Protein AF-A0A8J5LVL5-F1 (afdb_monomer_lite)

Foldseek 3Di:
DDDPPDDDDDDDPCVVVVLCVQQVNRPPPPPDDDDDFDDDVNHGCVRCVVPSNVPDDDDDPDDDDDPPDDPVRRVVVVCVVVVDDPDPVNLVVLPPDPPVSSVVVVVVSVD

Radius of gyration: 18.19 Å; chains: 1; bounding box: 42×30×56 Å

Structure (mmCIF, N/CA/C/O backbone):
data_AF-A0A8J5LVL5-F1
#
_entry.id   AF-A0A8J5LVL5-F1
#
loop_
_atom_site.group_PDB
_atom_site.id
_atom_site.type_symbol
_atom_site.label_atom_id
_atom_site.label_alt_id
_atom_site.label_comp_id
_atom_site.label_asym_id
_atom_site.label_entity_id
_atom_site.label_seq_id
_atom_site.pdbx_PDB_ins_code
_atom_site.Cartn_x
_atom_site.Cartn_y
_atom_site.Cartn_z
_atom_site.occupancy
_atom_site.B_iso_or_equiv
_atom_site.auth_seq_id
_atom_site.auth_comp_id
_atom_site.auth_asym_id
_atom_site.auth_atom_id
_atom_site.pdbx_PDB_model_num
ATOM 1 N N . MET A 1 1 ? 13.024 11.438 -6.413 1.00 82.00 1 MET A N 1
ATOM 2 C CA . MET A 1 1 ? 13.436 10.287 -5.579 1.00 82.00 1 MET A CA 1
ATOM 3 C C . MET A 1 1 ? 12.640 10.343 -4.283 1.00 82.00 1 MET A C 1
ATOM 5 O O . MET A 1 1 ? 12.560 11.424 -3.713 1.00 82.00 1 MET A O 1
ATOM 9 N N . PHE A 1 2 ? 12.000 9.250 -3.860 1.00 92.31 2 PHE A N 1
ATOM 10 C CA . PHE A 1 2 ? 11.226 9.213 -2.611 1.00 92.31 2 PHE A CA 1
ATOM 11 C C . PHE A 1 2 ? 12.158 8.868 -1.449 1.00 92.31 2 PHE A C 1
ATOM 13 O O . PHE A 1 2 ? 12.865 7.865 -1.514 1.00 92.31 2 PHE A O 1
ATOM 20 N N . ALA A 1 3 ? 12.192 9.708 -0.416 1.00 94.25 3 ALA A N 1
ATOM 21 C CA . ALA A 1 3 ? 13.053 9.488 0.740 1.00 94.25 3 ALA A CA 1
ATOM 22 C C . ALA A 1 3 ? 12.337 8.623 1.797 1.00 94.25 3 ALA A C 1
ATOM 24 O O . ALA A 1 3 ? 11.179 8.911 2.114 1.00 94.25 3 ALA A O 1
ATOM 25 N N . PRO A 1 4 ? 13.002 7.606 2.377 1.00 93.38 4 PRO A N 1
ATOM 26 C CA . PRO A 1 4 ? 12.451 6.840 3.492 1.00 93.38 4 PRO A CA 1
ATOM 27 C C . PRO A 1 4 ? 12.066 7.741 4.672 1.00 93.38 4 PRO A C 1
ATOM 29 O O . PRO A 1 4 ? 12.746 8.726 4.956 1.00 93.38 4 PRO A O 1
ATOM 32 N N . GLY A 1 5 ? 10.965 7.411 5.351 1.00 92.44 5 GLY A N 1
ATOM 33 C CA . GLY A 1 5 ? 10.487 8.152 6.525 1.00 92.44 5 GLY A CA 1
ATOM 34 C C . GLY A 1 5 ? 9.932 9.552 6.235 1.00 92.44 5 GLY A C 1
ATOM 35 O O . GLY A 1 5 ? 9.630 10.283 7.174 1.00 92.44 5 GLY A O 1
ATOM 36 N N . LYS A 1 6 ? 9.785 9.947 4.962 1.00 95.62 6 LYS A N 1
ATOM 37 C CA . LYS A 1 6 ? 9.224 11.248 4.576 1.00 95.62 6 LYS A CA 1
ATOM 38 C C . LYS A 1 6 ? 7.913 11.101 3.817 1.00 95.62 6 LYS A C 1
ATOM 40 O O . LYS A 1 6 ? 7.776 10.265 2.925 1.00 95.62 6 LYS A O 1
ATOM 45 N N . ILE A 1 7 ? 6.977 11.996 4.117 1.00 96.19 7 ILE A N 1
ATOM 46 C CA . ILE A 1 7 ? 5.768 12.176 3.314 1.00 96.19 7 ILE A CA 1
ATO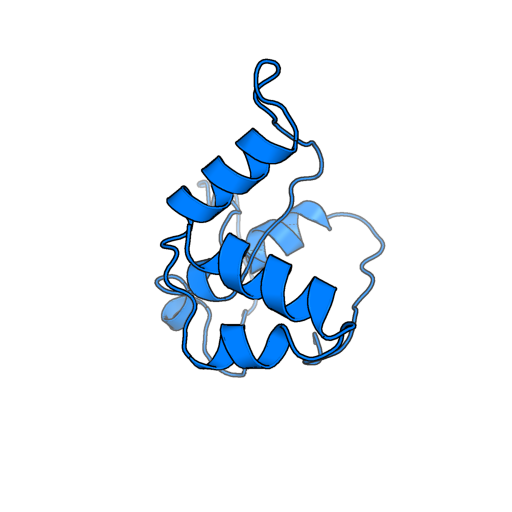M 47 C C . ILE A 1 7 ? 6.155 12.929 2.040 1.00 96.19 7 ILE A C 1
ATOM 49 O O . ILE A 1 7 ? 6.830 13.955 2.093 1.00 96.19 7 ILE A O 1
ATOM 53 N N . THR A 1 8 ? 5.728 12.415 0.887 1.00 95.44 8 THR A N 1
ATOM 54 C CA . THR A 1 8 ? 5.927 13.070 -0.411 1.00 95.44 8 THR A CA 1
ATOM 55 C C . THR A 1 8 ? 4.574 13.439 -1.008 1.00 95.44 8 THR A C 1
ATOM 57 O O . THR A 1 8 ? 3.737 12.565 -1.226 1.00 95.44 8 THR A O 1
ATOM 60 N N . LEU A 1 9 ? 4.370 14.724 -1.302 1.00 95.88 9 LEU A N 1
ATOM 61 C CA . LEU A 1 9 ? 3.183 15.226 -1.995 1.00 95.88 9 LEU A CA 1
ATOM 62 C C . LEU A 1 9 ? 3.421 15.226 -3.511 1.00 95.88 9 LEU A C 1
ATOM 64 O O . LEU A 1 9 ? 4.404 15.788 -3.987 1.00 95.88 9 LEU A O 1
ATOM 68 N N . LEU A 1 10 ? 2.506 14.620 -4.273 1.00 94.81 10 LEU A N 1
ATOM 69 C CA . LEU A 1 10 ? 2.556 14.577 -5.736 1.00 94.81 10 LEU A CA 1
ATOM 70 C C . LEU A 1 10 ? 1.439 15.441 -6.340 1.00 94.81 10 LEU A C 1
ATOM 72 O O . LEU A 1 10 ? 0.257 15.134 -6.176 1.00 94.81 10 LEU A O 1
ATOM 76 N N . LEU A 1 11 ? 1.812 16.481 -7.087 1.00 96.25 11 LEU A N 1
ATOM 77 C CA . LEU A 1 11 ? 0.896 17.403 -7.768 1.00 96.25 11 LEU A CA 1
ATOM 78 C C . LEU A 1 11 ? 1.069 17.298 -9.291 1.00 96.25 11 LEU A C 1
ATOM 80 O O . LEU A 1 11 ? 2.179 17.096 -9.772 1.00 96.25 11 LEU A O 1
ATOM 84 N N . GLY A 1 12 ? -0.025 17.425 -10.049 1.00 95.31 12 GLY A N 1
ATOM 85 C CA . GLY A 1 12 ? -0.010 17.382 -11.521 1.00 95.31 12 GLY A CA 1
ATOM 86 C C . GLY A 1 12 ? -0.921 16.317 -12.142 1.00 95.31 12 GLY A C 1
ATOM 87 O O . GLY A 1 12 ? -1.818 15.778 -11.487 1.00 95.31 12 GLY A O 1
ATOM 88 N N . SER A 1 13 ? -0.723 16.021 -13.427 1.00 92.88 13 SER A N 1
ATOM 89 C CA . SER A 1 13 ? -1.418 14.959 -14.171 1.00 92.88 13 SER A CA 1
ATOM 90 C C . SER A 1 13 ? -0.703 13.605 -14.007 1.00 92.88 13 SER A C 1
ATOM 92 O O . SER A 1 13 ? 0.407 13.529 -13.495 1.00 92.88 13 SER A O 1
ATOM 94 N N . GLY A 1 14 ? -1.366 12.489 -14.331 1.00 90.88 14 GLY A N 1
ATOM 95 C CA . GLY A 1 14 ? -0.732 11.156 -14.292 1.00 90.88 14 GLY A CA 1
ATOM 96 C C . GLY A 1 14 ? -0.450 10.559 -12.901 1.00 90.88 14 GLY A C 1
ATOM 97 O O . GLY A 1 14 ? 0.026 9.429 -12.816 1.00 90.88 14 GLY A O 1
ATOM 98 N N . LYS A 1 15 ? -0.800 11.254 -11.808 1.00 95.56 15 LYS A N 1
ATOM 99 C CA . LYS A 1 15 ? -0.602 10.813 -10.407 1.00 95.56 15 LYS A CA 1
ATOM 100 C C . LYS A 1 15 ? -1.031 9.368 -10.163 1.00 95.56 15 LYS A C 1
ATOM 102 O O . LYS A 1 15 ? -0.249 8.544 -9.699 1.00 95.56 15 LYS A O 1
ATOM 107 N N . SER A 1 16 ? -2.274 9.049 -10.520 1.00 93.44 16 SER A N 1
ATOM 108 C CA . SER A 1 16 ? -2.837 7.716 -10.315 1.00 93.44 16 SER A CA 1
ATOM 109 C C . SER A 1 16 ? -2.101 6.655 -11.132 1.00 93.44 16 SER A C 1
ATOM 111 O O . SER A 1 16 ? -1.928 5.544 -10.646 1.00 93.44 16 SER A O 1
ATOM 113 N N . SER A 1 17 ? -1.634 6.988 -12.339 1.00 92.44 17 SER A N 1
ATOM 114 C CA . SER A 1 17 ? -0.844 6.076 -13.174 1.00 92.44 17 SER A CA 1
ATOM 115 C C . SER A 1 17 ? 0.522 5.796 -12.550 1.00 92.44 17 SER A C 1
ATOM 117 O O . SER A 1 17 ? 0.907 4.634 -12.446 1.00 92.44 17 SER A O 1
ATOM 119 N N . LEU A 1 18 ? 1.209 6.831 -12.050 1.00 92.75 18 LEU A N 1
ATOM 120 C CA . LEU A 1 18 ? 2.490 6.681 -11.355 1.00 92.75 18 LEU A CA 1
ATOM 121 C C . LEU A 1 18 ? 2.345 5.845 -10.074 1.00 92.75 18 LEU A C 1
ATOM 123 O O . LEU A 1 18 ? 3.088 4.887 -9.881 1.00 92.75 18 LEU A O 1
ATOM 127 N N . LEU A 1 19 ? 1.358 6.142 -9.223 1.00 94.81 19 LEU A N 1
ATOM 128 C CA . LEU A 1 19 ? 1.141 5.392 -7.978 1.00 94.81 19 LEU A CA 1
ATOM 129 C C . LEU A 1 19 ? 0.723 3.934 -8.236 1.00 94.81 19 LEU A C 1
ATOM 131 O O . LEU A 1 19 ? 1.152 3.023 -7.525 1.00 94.81 19 LEU A O 1
ATOM 135 N N . LYS A 1 20 ? -0.065 3.676 -9.288 1.00 92.94 20 LYS A N 1
ATOM 136 C CA . LYS A 1 20 ? -0.368 2.307 -9.733 1.00 92.94 20 LYS A CA 1
ATOM 137 C C . LYS A 1 20 ? 0.875 1.597 -10.261 1.00 92.94 20 LYS A C 1
ATOM 139 O O . LYS A 1 20 ? 1.043 0.414 -9.986 1.00 92.94 20 LYS A O 1
ATOM 144 N N . MET A 1 21 ? 1.761 2.298 -10.968 1.00 92.12 21 MET A N 1
ATOM 145 C CA . MET A 1 21 ? 3.026 1.731 -11.436 1.00 92.12 21 MET A CA 1
ATOM 146 C C . MET A 1 21 ? 3.920 1.313 -10.264 1.00 92.12 21 MET A C 1
ATOM 148 O O . MET A 1 21 ? 4.378 0.172 -10.219 1.00 92.12 21 MET A O 1
ATOM 152 N N . LEU A 1 22 ? 4.113 2.211 -9.293 1.00 92.81 22 LEU A N 1
ATOM 153 C CA . LEU A 1 22 ? 4.937 1.974 -8.101 1.00 92.81 22 LEU A CA 1
ATOM 154 C C . LEU A 1 22 ? 4.377 0.870 -7.199 1.00 92.81 22 LEU A C 1
ATOM 156 O O . LEU A 1 22 ? 5.135 0.181 -6.530 1.00 92.81 22 LEU A O 1
ATOM 160 N N . SER A 1 23 ? 3.061 0.674 -7.194 1.00 92.88 23 SER A N 1
ATOM 161 C CA . SER A 1 23 ? 2.410 -0.384 -6.415 1.00 92.88 23 SER A CA 1
ATOM 162 C C . SER A 1 23 ? 2.196 -1.690 -7.186 1.00 92.88 23 SER A 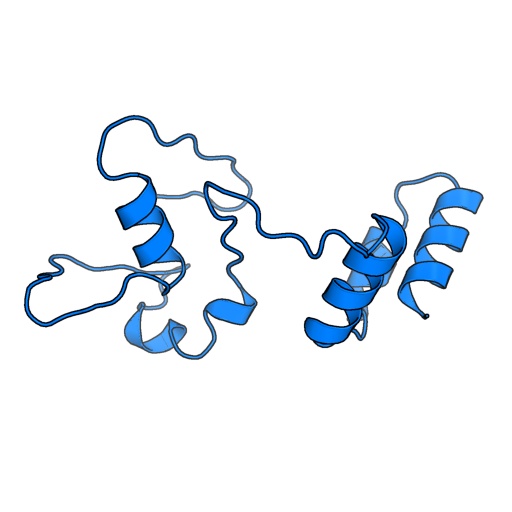C 1
ATOM 164 O O . SER A 1 23 ? 1.540 -2.595 -6.672 1.00 92.88 23 SER A O 1
ATOM 166 N N . GLY A 1 24 ? 2.707 -1.793 -8.420 1.00 90.44 24 GLY A N 1
ATOM 167 C CA . GLY A 1 24 ? 2.564 -2.985 -9.265 1.00 90.44 24 GLY A CA 1
ATOM 168 C C . GLY A 1 24 ? 1.141 -3.244 -9.774 1.00 90.44 24 GLY A C 1
ATOM 169 O O . GLY A 1 24 ? 0.852 -4.338 -10.242 1.00 90.44 24 GLY A O 1
ATOM 170 N N . ARG A 1 25 ? 0.247 -2.253 -9.689 1.00 89.94 25 ARG A N 1
ATOM 171 C CA . ARG A 1 25 ? -1.178 -2.344 -10.056 1.00 89.94 25 ARG A CA 1
ATOM 172 C C . ARG A 1 25 ? -1.515 -1.708 -11.405 1.00 89.94 25 ARG A C 1
ATOM 174 O O . ARG A 1 25 ? -2.690 -1.636 -11.764 1.00 89.94 25 ARG A O 1
ATOM 181 N N . LEU A 1 26 ? -0.530 -1.192 -12.142 1.00 89.06 26 LEU A N 1
ATOM 182 C CA . LEU A 1 26 ? -0.776 -0.682 -13.487 1.00 89.06 26 LEU A CA 1
ATOM 183 C C . LEU A 1 26 ? -0.917 -1.867 -14.459 1.00 89.06 26 LEU A C 1
ATOM 185 O O . LEU A 1 26 ? 0.041 -2.629 -14.597 1.00 89.06 26 LEU A O 1
ATOM 189 N N . PRO A 1 27 ? -2.069 -2.035 -15.133 1.00 83.25 27 PRO A N 1
ATOM 190 C CA . PRO A 1 27 ? -2.228 -3.089 -16.123 1.00 83.25 27 PRO A CA 1
ATOM 191 C C . PRO A 1 27 ? -1.338 -2.770 -17.322 1.00 83.25 27 PRO A C 1
ATOM 193 O O . PRO A 1 27 ? -1.585 -1.802 -18.032 1.00 83.25 27 PRO A O 1
ATOM 196 N N . LEU A 1 28 ? -0.297 -3.567 -17.543 1.00 79.12 28 LEU A N 1
ATOM 197 C CA . LEU A 1 28 ? 0.584 -3.445 -18.704 1.00 79.12 28 LEU A CA 1
ATOM 198 C C . LEU A 1 28 ? -0.094 -4.119 -19.907 1.00 79.12 28 LEU A C 1
ATOM 200 O O . LEU A 1 28 ? 0.227 -5.244 -20.279 1.00 79.12 28 LEU A O 1
ATOM 204 N N . ALA A 1 29 ? -1.124 -3.469 -20.450 1.00 78.12 29 ALA A N 1
ATOM 205 C CA . ALA A 1 29 ? -1.753 -3.887 -21.700 1.00 78.12 29 ALA A CA 1
ATOM 206 C C . ALA A 1 29 ? -0.852 -3.543 -22.902 1.00 78.12 29 ALA A C 1
ATOM 208 O O . ALA A 1 29 ? 0.057 -2.724 -22.781 1.00 78.12 29 ALA A O 1
ATOM 209 N N . LYS A 1 30 ? -1.148 -4.111 -24.081 1.00 69.19 30 LYS A N 1
ATOM 210 C CA . LYS A 1 30 ? -0.349 -3.958 -25.319 1.00 69.19 30 LYS A CA 1
ATOM 211 C C . LYS A 1 30 ? -0.076 -2.506 -25.757 1.00 69.19 30 LYS A C 1
ATOM 213 O O . LYS A 1 30 ? 0.824 -2.290 -26.554 1.00 69.19 30 LYS A O 1
ATOM 218 N N . ASN A 1 31 ? -0.813 -1.528 -25.228 1.00 81.56 31 ASN A N 1
ATOM 219 C CA . ASN A 1 31 ? -0.732 -0.120 -25.629 1.00 81.56 31 ASN A CA 1
ATOM 220 C C . ASN A 1 31 ? -0.018 0.767 -24.590 1.00 81.56 31 ASN A C 1
ATOM 222 O O . ASN A 1 31 ? -0.159 1.987 -24.633 1.00 81.56 31 ASN A O 1
ATOM 226 N N . ILE A 1 32 ? 0.679 0.179 -23.611 1.00 84.62 32 ILE A N 1
ATOM 227 C CA . ILE A 1 32 ? 1.402 0.926 -22.576 1.00 84.62 32 ILE A CA 1
ATOM 228 C C . ILE A 1 32 ? 2.891 0.636 -22.707 1.00 84.62 32 ILE A C 1
ATOM 230 O O . ILE A 1 32 ? 3.347 -0.466 -22.411 1.00 84.62 32 ILE A O 1
ATOM 234 N N . THR A 1 33 ? 3.643 1.661 -23.093 1.00 85.75 33 THR A N 1
ATOM 235 C CA . THR A 1 33 ? 5.105 1.644 -23.068 1.00 85.75 33 THR A CA 1
ATOM 236 C C . THR A 1 33 ? 5.584 2.226 -21.746 1.00 85.75 33 THR A C 1
ATOM 238 O O . THR A 1 33 ? 5.083 3.254 -21.286 1.00 85.75 33 THR A O 1
ATOM 241 N N . VAL A 1 34 ? 6.542 1.554 -21.114 1.00 85.31 34 VAL A N 1
ATOM 242 C CA . VAL A 1 34 ? 7.210 2.040 -19.907 1.00 85.31 34 VAL A CA 1
ATOM 243 C C . VAL A 1 34 ? 8.661 2.290 -20.261 1.00 85.31 34 VAL A C 1
ATOM 245 O O . VAL A 1 34 ? 9.364 1.361 -20.646 1.00 85.31 34 VAL A O 1
ATOM 248 N N . GLU A 1 35 ? 9.094 3.535 -20.122 1.00 88.81 35 GLU A N 1
ATOM 249 C CA . GLU A 1 35 ? 10.479 3.940 -20.341 1.00 88.81 35 GLU A CA 1
ATOM 250 C C . GLU A 1 35 ? 11.141 4.317 -19.013 1.00 88.81 35 GLU A C 1
ATOM 252 O O . GLU A 1 35 ? 10.477 4.726 -18.055 1.00 88.81 35 GLU A O 1
ATOM 257 N N . GLY A 1 36 ? 12.465 4.168 -18.957 1.00 89.94 36 GLY A N 1
ATOM 258 C CA . GLY A 1 36 ? 13.249 4.358 -17.739 1.00 89.94 36 GLY A CA 1
ATOM 259 C C . GLY A 1 36 ? 13.209 3.155 -16.790 1.00 89.94 36 GLY A C 1
ATOM 260 O O . GLY A 1 36 ? 12.787 2.057 -17.150 1.00 89.94 36 GLY A O 1
ATOM 261 N N . GLY A 1 37 ? 13.692 3.363 -15.563 1.00 89.88 37 GLY A N 1
ATOM 262 C CA . GLY A 1 37 ? 13.822 2.320 -14.545 1.00 89.88 37 GLY A CA 1
ATOM 263 C C . GLY A 1 37 ? 13.152 2.699 -13.227 1.00 89.88 37 GLY A C 1
ATOM 264 O O . GLY A 1 37 ? 13.075 3.871 -12.861 1.00 89.88 37 GLY A O 1
ATOM 265 N N . ILE A 1 38 ? 12.681 1.687 -12.497 1.00 92.12 38 ILE A N 1
ATOM 266 C CA . ILE A 1 38 ? 12.157 1.831 -11.135 1.00 92.12 38 ILE A CA 1
ATOM 267 C C . ILE A 1 38 ? 12.973 0.921 -10.222 1.00 92.12 38 ILE A C 1
ATOM 269 O O . ILE A 1 38 ? 13.123 -0.271 -10.490 1.00 92.12 38 ILE A O 1
ATOM 273 N N . SER A 1 39 ? 13.449 1.483 -9.118 1.00 93.56 39 SER A N 1
ATOM 274 C CA . SER A 1 39 ? 14.127 0.746 -8.058 1.00 93.56 39 SER A CA 1
ATOM 275 C C . SER A 1 39 ? 13.532 1.091 -6.700 1.00 93.56 39 SER A C 1
ATOM 277 O O . SER A 1 39 ? 13.220 2.251 -6.428 1.00 93.56 39 SER A O 1
ATOM 279 N N . PHE A 1 40 ? 13.447 0.097 -5.829 1.00 94.00 40 PHE A N 1
ATOM 280 C CA . PHE A 1 40 ? 13.015 0.225 -4.445 1.00 94.00 40 PHE A CA 1
ATOM 281 C C . PHE A 1 40 ? 14.229 -0.040 -3.558 1.00 94.00 40 PHE A C 1
ATOM 283 O O . PHE A 1 40 ? 14.712 -1.166 -3.511 1.00 94.00 40 PHE A O 1
ATOM 290 N N . ASN A 1 41 ? 14.762 0.991 -2.897 1.00 91.25 41 ASN A N 1
ATOM 291 C CA . ASN A 1 41 ? 15.982 0.886 -2.080 1.00 91.25 41 ASN A CA 1
ATOM 292 C C . ASN A 1 41 ? 17.135 0.170 -2.814 1.00 91.25 41 ASN A C 1
ATOM 294 O O . ASN A 1 41 ? 17.713 -0.782 -2.299 1.00 91.25 41 ASN A O 1
ATOM 298 N N . ASN A 1 42 ? 17.436 0.611 -4.041 1.00 92.12 42 ASN A N 1
ATOM 299 C CA . ASN A 1 42 ? 18.446 0.030 -4.940 1.00 92.12 42 ASN A CA 1
ATOM 300 C C . ASN A 1 42 ? 18.154 -1.395 -5.450 1.00 92.12 42 ASN A C 1
ATOM 302 O O . ASN A 1 42 ? 18.961 -1.950 -6.189 1.00 92.12 42 ASN A O 1
ATOM 306 N N . VAL A 1 43 ? 16.996 -1.974 -5.129 1.00 93.75 43 VAL A N 1
ATOM 307 C CA . VAL A 1 43 ? 16.535 -3.241 -5.711 1.00 93.75 43 VAL A CA 1
ATOM 308 C C . VAL A 1 43 ? 15.704 -2.947 -6.951 1.00 93.75 43 VAL A C 1
ATOM 310 O O . VAL A 1 43 ? 14.781 -2.131 -6.898 1.00 93.75 43 VAL A O 1
ATOM 313 N N . SER A 1 44 ? 16.008 -3.597 -8.075 1.00 93.50 44 SER A N 1
ATOM 314 C CA . SER A 1 44 ? 15.253 -3.369 -9.308 1.00 93.50 44 SER A CA 1
ATOM 315 C C . SER A 1 44 ? 13.805 -3.850 -9.175 1.00 93.50 44 SER A C 1
ATOM 317 O O . SER A 1 44 ? 13.487 -4.777 -8.417 1.00 93.50 44 SER A O 1
ATOM 319 N N . ARG A 1 45 ? 12.897 -3.229 -9.930 1.00 90.94 45 ARG A N 1
ATOM 320 C CA . ARG A 1 45 ? 11.486 -3.623 -9.953 1.00 90.94 45 ARG A CA 1
ATOM 321 C C . ARG A 1 45 ? 11.305 -5.096 -10.314 1.00 90.94 45 ARG A C 1
ATOM 323 O O . ARG A 1 45 ? 10.463 -5.753 -9.713 1.00 90.94 45 ARG A O 1
ATOM 330 N N . GLU A 1 46 ? 12.070 -5.613 -11.267 1.00 89.50 46 GLU A N 1
ATOM 331 C CA . GLU A 1 46 ? 11.964 -6.987 -11.778 1.00 89.50 46 GLU A CA 1
ATOM 332 C C . GLU A 1 46 ? 12.241 -8.004 -10.668 1.00 89.50 46 GLU A C 1
ATOM 334 O O . GLU A 1 46 ? 11.565 -9.028 -10.568 1.00 89.50 46 GLU A O 1
ATOM 339 N N . GLN A 1 47 ? 13.192 -7.688 -9.788 1.00 92.62 47 GLN A N 1
ATOM 340 C CA . GLN A 1 47 ? 13.509 -8.500 -8.618 1.00 92.62 47 GLN A CA 1
ATOM 341 C C . GLN A 1 47 ? 12.447 -8.344 -7.520 1.00 92.62 47 GLN A C 1
ATOM 343 O O . GLN A 1 47 ? 12.066 -9.323 -6.876 1.00 92.62 47 GLN A O 1
ATOM 348 N N . MET A 1 48 ? 11.933 -7.127 -7.318 1.00 92.12 48 MET A N 1
ATOM 349 C CA . MET A 1 48 ? 11.008 -6.834 -6.222 1.00 92.12 48 MET A CA 1
ATOM 350 C C . MET A 1 48 ? 9.547 -7.205 -6.515 1.00 92.12 48 MET A C 1
ATOM 352 O O . MET A 1 48 ? 8.804 -7.481 -5.575 1.00 92.12 48 MET A O 1
ATOM 356 N N . ILE A 1 49 ? 9.112 -7.272 -7.779 1.00 88.94 49 ILE A N 1
ATOM 357 C CA . ILE A 1 49 ? 7.688 -7.374 -8.155 1.00 88.94 49 ILE A CA 1
ATOM 358 C C . ILE A 1 49 ? 6.957 -8.550 -7.489 1.00 88.94 49 ILE A C 1
ATOM 360 O O . ILE A 1 49 ? 5.806 -8.406 -7.088 1.00 88.94 49 ILE A O 1
ATOM 364 N N . LYS A 1 50 ? 7.645 -9.684 -7.288 1.00 88.94 50 LYS A N 1
ATOM 365 C CA . LYS A 1 50 ? 7.089 -10.887 -6.640 1.00 88.94 50 LYS A CA 1
ATOM 366 C C . LYS A 1 50 ? 6.771 -10.688 -5.154 1.00 88.94 50 LYS A C 1
ATOM 368 O O . LYS A 1 50 ? 5.910 -11.377 -4.622 1.00 88.94 50 LYS A O 1
ATOM 373 N N . ARG A 1 51 ? 7.478 -9.778 -4.477 1.00 90.31 51 ARG A N 1
ATOM 374 C CA . ARG A 1 51 ? 7.324 -9.481 -3.040 1.00 90.31 51 ARG A CA 1
ATOM 375 C C . ARG A 1 51 ? 6.781 -8.077 -2.780 1.00 90.31 51 ARG A C 1
ATOM 377 O O . ARG A 1 51 ? 6.505 -7.740 -1.638 1.00 90.31 51 ARG A O 1
ATOM 384 N N . LEU A 1 52 ? 6.598 -7.267 -3.822 1.00 90.62 52 LEU A N 1
ATOM 385 C CA . LEU A 1 52 ? 6.241 -5.852 -3.726 1.00 90.62 52 LEU A CA 1
ATOM 386 C C . LEU A 1 52 ? 4.983 -5.610 -2.882 1.00 90.62 52 LEU A C 1
ATOM 388 O O . LEU A 1 52 ? 4.944 -4.669 -2.096 1.00 90.62 52 LEU A O 1
ATOM 392 N N . LEU A 1 53 ? 3.982 -6.488 -2.993 1.00 86.06 53 LEU A N 1
ATOM 393 C CA . LEU A 1 53 ? 2.728 -6.385 -2.238 1.00 86.06 53 LEU A CA 1
ATOM 394 C C . LEU A 1 53 ? 2.903 -6.546 -0.717 1.00 86.06 53 LEU A C 1
ATOM 396 O O . LEU A 1 53 ? 2.023 -6.131 0.025 1.00 86.06 53 LEU A O 1
ATOM 400 N N . GLN A 1 54 ? 4.028 -7.099 -0.253 1.00 86.62 54 GLN A N 1
ATOM 401 C CA . GLN A 1 54 ? 4.366 -7.198 1.174 1.00 86.62 54 GLN A CA 1
ATOM 402 C C . GLN A 1 54 ? 4.920 -5.877 1.732 1.00 86.62 54 GLN A C 1
ATOM 404 O O . GLN A 1 54 ? 4.913 -5.670 2.940 1.00 86.62 54 GLN A O 1
ATOM 409 N N . PHE A 1 55 ? 5.400 -4.985 0.860 1.00 88.38 55 PHE A N 1
ATOM 410 C CA . PHE A 1 55 ? 6.047 -3.726 1.242 1.00 88.38 55 PHE A CA 1
ATOM 411 C C . PHE A 1 55 ? 5.228 -2.487 0.875 1.00 88.38 55 PHE A C 1
ATOM 413 O O . PHE A 1 55 ? 5.470 -1.410 1.415 1.00 88.38 55 PHE A O 1
ATOM 420 N N . VAL A 1 56 ? 4.284 -2.611 -0.064 1.00 91.38 56 VAL A N 1
ATOM 421 C CA . VAL A 1 56 ? 3.556 -1.471 -0.628 1.00 91.38 56 VAL A CA 1
ATOM 422 C C . VAL A 1 56 ? 2.048 -1.685 -0.561 1.00 91.38 56 VAL A C 1
ATOM 424 O O . VAL A 1 56 ? 1.482 -2.546 -1.240 1.00 91.38 56 VAL A O 1
ATOM 427 N N . ALA A 1 57 ? 1.377 -0.804 0.177 1.00 91.19 57 ALA A N 1
ATOM 428 C CA . ALA A 1 57 ? -0.069 -0.636 0.126 1.00 91.19 57 ALA A CA 1
ATOM 429 C C . ALA A 1 57 ? -0.448 0.474 -0.869 1.00 91.19 57 ALA A C 1
ATOM 431 O O . ALA A 1 57 ? 0.245 1.483 -0.994 1.00 91.19 57 ALA A O 1
ATOM 432 N N . TYR A 1 58 ? -1.560 0.294 -1.583 1.00 92.88 58 TYR A N 1
ATOM 433 C CA . TYR A 1 58 ? -2.130 1.315 -2.465 1.00 92.88 58 TYR A CA 1
ATOM 434 C C . TYR A 1 58 ? -3.598 1.506 -2.121 1.00 92.88 58 TYR A C 1
ATOM 436 O O . TYR A 1 58 ? -4.383 0.560 -2.208 1.00 92.88 58 TYR A O 1
ATOM 444 N N . VAL A 1 59 ? -3.953 2.736 -1.765 1.00 92.19 59 VAL A N 1
ATOM 445 C CA . VAL A 1 59 ? -5.333 3.147 -1.523 1.00 92.19 59 VAL A CA 1
ATOM 446 C C . VAL A 1 59 ? -5.873 3.761 -2.811 1.00 92.19 59 VAL A C 1
ATOM 448 O O . VAL A 1 59 ? -5.241 4.627 -3.421 1.00 92.19 59 VAL A O 1
ATOM 451 N N . ASN A 1 60 ? -7.017 3.257 -3.270 1.00 91.12 60 ASN A N 1
ATOM 452 C CA . ASN A 1 60 ? -7.657 3.749 -4.485 1.00 91.12 60 ASN A CA 1
ATOM 453 C C . ASN A 1 60 ? -8.255 5.143 -4.263 1.00 91.12 60 ASN A C 1
ATOM 455 O O . ASN A 1 60 ? -8.528 5.553 -3.147 1.00 91.12 60 ASN A O 1
ATOM 459 N N . GLN A 1 61 ? -8.534 5.849 -5.358 1.00 90.75 61 GLN A N 1
ATOM 460 C CA . GLN A 1 61 ? -9.233 7.137 -5.297 1.00 90.75 61 GLN A CA 1
ATOM 461 C C . GLN A 1 61 ? -10.687 7.014 -4.815 1.00 90.75 61 GLN A C 1
ATOM 463 O O . GLN A 1 61 ? -11.240 7.969 -4.283 1.00 90.75 61 GLN A O 1
ATOM 468 N N . ARG A 1 62 ? -11.327 5.870 -5.079 1.00 92.31 62 ARG A N 1
ATOM 469 C CA . ARG A 1 62 ? -12.679 5.565 -4.613 1.00 92.31 62 ARG A CA 1
ATOM 470 C C . ARG A 1 62 ? -12.613 4.357 -3.707 1.00 92.31 62 ARG A C 1
ATOM 472 O O . ARG A 1 62 ? -12.039 3.335 -4.102 1.00 92.31 62 ARG A O 1
ATOM 479 N N . ASP A 1 63 ? -13.261 4.474 -2.566 1.00 89.06 63 ASP A N 1
ATOM 480 C CA . ASP A 1 63 ? -13.401 3.370 -1.642 1.00 89.06 63 ASP A CA 1
ATOM 481 C C . ASP A 1 63 ? -14.462 2.383 -2.125 1.00 89.06 63 ASP A C 1
ATOM 483 O O . ASP A 1 63 ? -15.439 2.735 -2.792 1.00 89.06 63 ASP A O 1
ATOM 487 N N . LYS A 1 64 ? -14.236 1.109 -1.814 1.00 86.81 64 LYS A N 1
ATOM 488 C CA . LYS A 1 64 ? -15.178 0.023 -2.074 1.00 86.81 64 LYS A CA 1
ATOM 489 C C . LYS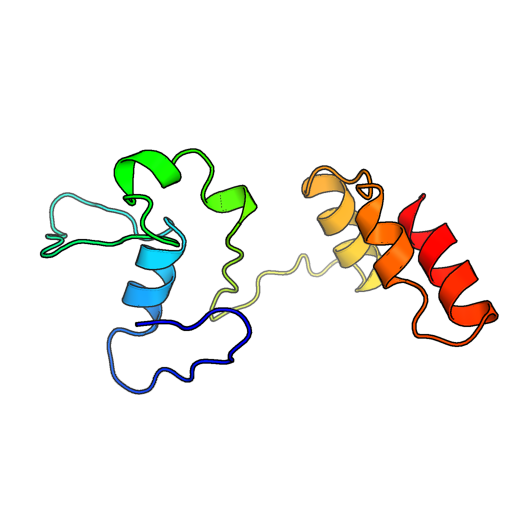 A 1 64 ? -15.368 -0.738 -0.776 1.00 86.81 64 LYS A C 1
ATOM 491 O O . LYS A 1 64 ? -14.512 -1.535 -0.401 1.00 86.81 64 LYS A O 1
ATOM 496 N N . HIS A 1 65 ? -16.483 -0.478 -0.110 1.00 88.25 65 HIS A N 1
ATOM 497 C CA . HIS A 1 65 ? -16.857 -1.144 1.130 1.00 88.25 65 HIS A CA 1
ATOM 498 C C . HIS A 1 65 ? -18.082 -2.025 0.908 1.00 88.25 65 HIS A C 1
ATOM 500 O O . HIS A 1 65 ? -18.922 -1.732 0.055 1.00 88.25 65 HIS A O 1
ATOM 506 N N . TYR A 1 66 ? -18.182 -3.102 1.685 1.00 90.88 66 TYR A N 1
ATOM 507 C CA . TYR A 1 66 ? -19.408 -3.882 1.759 1.00 90.88 66 TYR A CA 1
ATOM 508 C C . TYR A 1 66 ? -20.417 -3.108 2.611 1.00 90.88 66 TYR A C 1
ATOM 510 O O . TYR A 1 66 ? -20.132 -2.862 3.781 1.00 90.88 66 TYR A O 1
ATOM 518 N N . PRO A 1 67 ? -21.586 -2.727 2.066 1.00 91.56 67 PRO A N 1
ATOM 519 C CA . PRO A 1 67 ? -22.511 -1.821 2.752 1.00 91.56 67 PRO A CA 1
ATOM 520 C C . PRO A 1 67 ? -23.154 -2.433 4.003 1.00 91.56 67 PRO A C 1
ATOM 522 O O . PRO A 1 67 ? -23.723 -1.711 4.810 1.00 91.56 67 PRO A O 1
ATOM 525 N N . VAL A 1 68 ? -23.081 -3.757 4.151 1.00 95.88 68 VAL A N 1
ATOM 526 C CA . VAL A 1 68 ? -23.668 -4.504 5.271 1.00 95.88 68 VAL A CA 1
ATOM 527 C C . VAL A 1 68 ? -22.724 -4.660 6.462 1.00 95.88 68 VAL A C 1
ATOM 529 O O . VAL A 1 68 ? -23.174 -5.074 7.523 1.00 95.88 68 VAL A O 1
ATOM 532 N N . LEU A 1 69 ? -21.429 -4.369 6.295 1.00 95.75 69 LEU A N 1
ATOM 533 C CA . LEU A 1 69 ? -20.454 -4.497 7.374 1.00 95.75 69 LEU A CA 1
ATOM 534 C C . LEU A 1 69 ? -20.331 -3.181 8.132 1.00 95.75 69 LEU A C 1
ATOM 536 O O . LEU A 1 69 ? -20.161 -2.112 7.543 1.00 95.75 69 LEU A O 1
ATOM 540 N N . THR A 1 70 ? -20.325 -3.273 9.456 1.00 95.50 70 THR A N 1
ATOM 541 C CA . THR A 1 70 ? -19.904 -2.169 10.316 1.00 95.50 70 THR A CA 1
ATOM 542 C C . THR A 1 70 ? -18.410 -1.880 10.134 1.00 95.50 70 THR A C 1
ATOM 544 O O . THR A 1 70 ? -17.643 -2.676 9.577 1.00 95.50 70 THR A O 1
ATOM 547 N N . VAL A 1 71 ? -17.957 -0.735 10.651 1.00 93.00 71 VAL A N 1
ATOM 548 C CA . VAL A 1 71 ? -16.531 -0.364 10.639 1.00 93.00 71 VAL A CA 1
ATOM 549 C C . VAL A 1 71 ? -15.678 -1.428 11.337 1.00 93.00 71 VAL A C 1
ATOM 551 O O . VAL A 1 71 ? -14.658 -1.850 10.792 1.00 93.00 71 VAL A O 1
ATOM 554 N N . LYS A 1 72 ? -16.116 -1.909 12.510 1.00 91.31 72 LYS A N 1
ATOM 555 C CA . LYS A 1 72 ? -15.401 -2.937 13.283 1.00 91.31 72 LYS A CA 1
ATOM 556 C C . LYS A 1 72 ? -15.255 -4.229 12.484 1.00 91.31 72 LYS A C 1
ATOM 558 O O . LYS A 1 72 ? -14.149 -4.748 12.363 1.00 91.31 72 LYS A O 1
ATOM 563 N N . GLU A 1 73 ? -16.347 -4.714 11.901 1.00 93.06 73 GLU A N 1
ATOM 564 C CA . GLU A 1 73 ? -16.341 -5.944 11.104 1.00 93.06 73 GLU A CA 1
ATOM 565 C C . GLU A 1 73 ? -15.478 -5.801 9.847 1.00 93.06 73 GLU A C 1
ATOM 567 O O . GLU A 1 73 ? -14.742 -6.721 9.499 1.00 93.06 73 GLU A O 1
ATOM 572 N N . THR A 1 74 ? -15.501 -4.632 9.199 1.00 92.75 74 THR A N 1
ATOM 573 C CA . THR A 1 74 ? -14.652 -4.340 8.033 1.00 92.75 74 THR A CA 1
ATOM 574 C C . THR A 1 74 ? -13.166 -4.426 8.386 1.00 92.75 74 THR A C 1
ATOM 576 O O . THR A 1 74 ? -12.391 -5.039 7.649 1.00 92.75 74 THR A O 1
ATOM 579 N N . LEU A 1 75 ? -12.759 -3.849 9.521 1.00 88.94 75 LEU A N 1
ATOM 580 C CA . LEU A 1 75 ? -11.372 -3.903 9.988 1.00 88.94 75 LEU A CA 1
ATOM 581 C C . LEU A 1 75 ? -10.963 -5.322 10.404 1.00 88.94 75 LEU A C 1
ATOM 583 O O . LEU A 1 75 ? -9.880 -5.773 10.031 1.00 88.94 75 LEU A O 1
ATOM 587 N N . GLN A 1 76 ? -11.836 -6.054 11.101 1.00 86.94 76 GLN A N 1
ATOM 588 C CA . GLN A 1 76 ? -11.597 -7.457 11.461 1.00 86.94 76 GLN A CA 1
ATOM 589 C C . GLN A 1 76 ? -11.456 -8.348 10.220 1.00 86.94 76 GLN A C 1
ATOM 5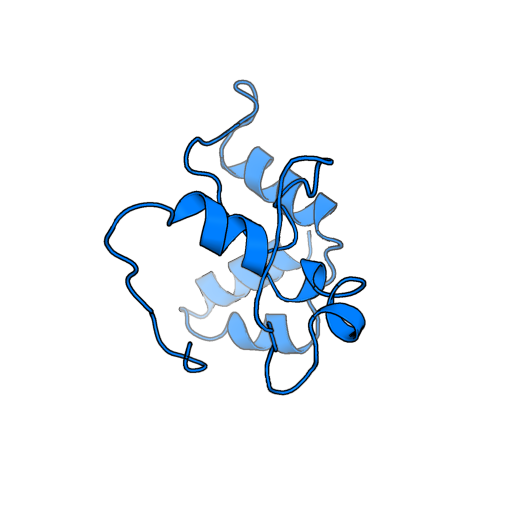91 O O . GLN A 1 76 ? -10.563 -9.193 10.154 1.00 86.94 76 GLN A O 1
ATOM 596 N N . PHE A 1 77 ? -12.303 -8.145 9.209 1.00 88.06 77 PHE A N 1
ATOM 597 C CA . PHE A 1 77 ? -12.210 -8.851 7.934 1.00 88.06 77 PHE A CA 1
ATOM 598 C C . PHE A 1 77 ? -10.885 -8.555 7.220 1.00 88.06 77 PHE A C 1
ATOM 600 O O . PHE A 1 77 ? -10.201 -9.481 6.778 1.00 88.06 77 PHE A O 1
ATOM 607 N N . ALA A 1 78 ? -10.489 -7.280 7.146 1.00 87.56 78 ALA A N 1
ATOM 608 C CA . ALA A 1 78 ? -9.224 -6.876 6.539 1.00 87.56 78 ALA A CA 1
ATOM 609 C C . ALA A 1 78 ? -8.016 -7.487 7.268 1.00 87.56 78 ALA A C 1
ATOM 611 O O . ALA A 1 78 ? -7.115 -8.011 6.614 1.00 87.56 78 ALA A O 1
ATOM 612 N N . HIS A 1 79 ? -8.021 -7.483 8.605 1.00 84.44 79 HIS A N 1
ATOM 613 C CA . HIS A 1 79 ? -6.969 -8.091 9.422 1.00 84.44 79 HIS A CA 1
ATOM 614 C C . HIS A 1 79 ? -6.778 -9.579 9.094 1.00 84.44 79 HIS A C 1
ATOM 616 O O . HIS A 1 79 ? -5.665 -10.005 8.782 1.00 84.44 79 HIS A O 1
ATOM 622 N N . LYS A 1 80 ? -7.874 -10.349 9.059 1.00 84.31 80 LYS A N 1
ATOM 623 C CA . LYS A 1 80 ? -7.848 -11.783 8.726 1.00 84.31 80 LYS A CA 1
ATOM 624 C C . LYS A 1 80 ? -7.318 -12.055 7.314 1.00 84.31 80 LYS A C 1
ATOM 626 O O . LYS A 1 80 ? -6.592 -13.022 7.109 1.00 84.31 80 LYS A O 1
ATOM 631 N N . CYS A 1 81 ? -7.636 -11.198 6.341 1.00 84.56 81 CYS A N 1
ATOM 632 C CA . CYS A 1 81 ? -7.177 -11.359 4.956 1.00 84.56 81 CYS A CA 1
ATOM 633 C C . CYS A 1 81 ? -5.685 -11.050 4.759 1.00 84.56 81 CYS A C 1
ATOM 635 O O . CYS A 1 81 ? -5.066 -11.586 3.843 1.00 84.56 81 CYS A O 1
ATOM 637 N N . CYS A 1 82 ? -5.101 -10.186 5.591 1.00 76.75 82 CYS A N 1
ATOM 638 C CA . CYS A 1 82 ? -3.711 -9.749 5.458 1.00 76.75 82 CYS A CA 1
ATOM 639 C C . CYS A 1 82 ? -2.684 -10.714 6.090 1.00 76.75 82 CYS A C 1
ATOM 641 O O . CYS A 1 82 ? -1.501 -10.380 6.123 1.00 76.75 82 CYS A O 1
ATOM 643 N N . GLY A 1 83 ? -3.101 -11.904 6.549 1.00 67.94 83 GLY A N 1
ATOM 644 C CA . GLY A 1 83 ? -2.199 -12.929 7.092 1.00 67.94 83 GLY A CA 1
ATOM 645 C C . GLY A 1 83 ? -1.733 -12.635 8.519 1.00 67.94 83 GLY A C 1
ATOM 646 O O . GLY A 1 83 ? -0.552 -12.785 8.821 1.00 67.94 83 GLY A O 1
ATOM 647 N N . GLY A 1 84 ? -2.657 -12.165 9.362 1.00 58.38 84 GLY A N 1
ATOM 648 C CA . GLY A 1 84 ? -2.414 -11.737 10.735 1.00 58.38 84 GLY A CA 1
ATOM 649 C C . GLY A 1 84 ? -1.847 -12.829 11.638 1.00 58.38 84 GLY A C 1
ATOM 650 O O . GLY A 1 84 ? -2.590 -13.576 12.254 1.00 58.38 84 GLY A O 1
ATOM 651 N N . ASP A 1 85 ? -0.528 -12.830 11.778 1.00 60.69 85 ASP A N 1
ATOM 652 C CA . ASP A 1 85 ? 0.095 -12.892 13.093 1.00 60.69 85 ASP A CA 1
ATOM 653 C C . ASP A 1 85 ? 0.896 -11.602 13.256 1.00 60.69 85 ASP A C 1
ATOM 655 O O . ASP A 1 85 ? 1.687 -11.235 12.378 1.00 60.69 85 ASP A O 1
ATOM 659 N N . LEU A 1 86 ? 0.708 -10.878 14.366 1.00 57.88 86 LEU A N 1
ATOM 660 C CA . LEU A 1 86 ? 1.615 -9.774 14.666 1.00 57.88 86 LEU A CA 1
ATOM 661 C C . LEU A 1 86 ? 3.014 -10.350 14.838 1.00 57.88 86 LEU A C 1
ATOM 663 O O . LEU A 1 86 ? 3.300 -11.064 15.804 1.00 57.88 86 LEU A O 1
ATOM 667 N N . SER A 1 87 ? 3.905 -9.982 13.918 1.00 61.94 87 SER A N 1
ATOM 668 C CA . SER A 1 87 ? 5.330 -10.198 14.105 1.00 61.94 87 SER A CA 1
ATOM 669 C C . SER A 1 87 ? 5.752 -9.595 15.448 1.00 61.94 87 SER A C 1
ATOM 671 O O . SER A 1 87 ? 5.145 -8.647 15.952 1.00 61.94 87 SER A O 1
ATOM 673 N N . ARG A 1 88 ? 6.792 -10.159 16.065 1.00 54.97 88 ARG A N 1
ATOM 674 C CA . ARG A 1 88 ? 7.249 -9.789 17.414 1.00 54.97 88 ARG A CA 1
ATOM 675 C C . ARG A 1 88 ? 7.442 -8.269 17.595 1.00 54.97 88 ARG A C 1
ATOM 677 O O . ARG A 1 88 ? 7.123 -7.757 18.660 1.00 54.97 88 ARG A O 1
ATOM 684 N N . GLY A 1 89 ? 7.840 -7.559 16.534 1.00 58.72 89 GLY A N 1
ATOM 685 C CA . GLY A 1 89 ? 7.974 -6.096 16.523 1.00 58.72 89 GLY A CA 1
ATOM 686 C C . GLY A 1 89 ? 6.649 -5.319 16.511 1.00 58.72 89 GLY A C 1
ATOM 687 O O . GLY A 1 89 ? 6.603 -4.191 16.979 1.00 58.72 89 GLY A O 1
ATOM 688 N N . GLY A 1 90 ? 5.540 -5.907 16.052 1.00 64.75 90 GLY A N 1
ATOM 689 C CA . GLY A 1 90 ? 4.224 -5.261 16.072 1.00 64.75 90 GLY A CA 1
ATOM 690 C C . GLY A 1 90 ? 3.685 -5.016 17.485 1.00 64.75 90 GLY A C 1
ATOM 691 O O . GLY A 1 90 ? 3.016 -4.016 17.715 1.00 64.75 90 GLY A O 1
ATOM 692 N N . LYS A 1 91 ? 4.024 -5.883 18.451 1.00 67.75 91 LYS A N 1
ATOM 693 C CA . LYS A 1 91 ? 3.627 -5.722 19.863 1.00 67.75 91 LYS A CA 1
ATOM 694 C C . LYS A 1 91 ? 4.346 -4.556 20.538 1.00 67.75 91 LYS A C 1
ATOM 696 O O . LYS A 1 91 ? 3.751 -3.871 21.359 1.00 67.75 91 LYS A O 1
ATOM 701 N N . GLU A 1 92 ? 5.601 -4.314 20.168 1.00 71.00 92 GLU A N 1
ATOM 702 C CA . GLU A 1 92 ? 6.397 -3.195 20.688 1.00 71.00 92 GLU A CA 1
ATOM 703 C C . GLU A 1 92 ? 5.842 -1.841 20.225 1.00 71.00 92 GLU A C 1
ATOM 705 O O . GLU A 1 92 ? 5.929 -0.859 20.956 1.00 71.00 92 GLU A O 1
ATOM 710 N N . LEU A 1 93 ? 5.198 -1.785 19.055 1.00 71.06 93 LEU A N 1
ATOM 711 C CA . LEU A 1 93 ? 4.579 -0.561 18.534 1.00 71.06 93 LEU A CA 1
ATOM 712 C C . LEU A 1 93 ? 3.299 -0.154 19.287 1.00 71.06 93 LEU A C 1
ATOM 714 O O . LEU A 1 93 ? 2.928 1.020 19.261 1.00 71.06 93 LEU A O 1
ATOM 718 N N . LEU A 1 94 ? 2.660 -1.091 19.996 1.00 75.44 94 LEU A N 1
ATOM 719 C CA . LEU A 1 94 ? 1.457 -0.871 20.812 1.00 75.44 94 LEU A CA 1
ATOM 720 C C . LEU A 1 94 ? 1.790 -0.437 22.252 1.00 75.44 94 LEU A C 1
ATOM 722 O O . LEU A 1 94 ? 1.038 -0.734 23.171 1.00 75.44 94 LEU A O 1
ATOM 726 N N . SER A 1 95 ? 2.941 0.208 22.468 1.00 79.31 95 SER A N 1
ATOM 727 C CA . SER A 1 95 ? 3.420 0.621 23.799 1.00 79.31 95 SER A CA 1
ATOM 728 C C . SER A 1 95 ? 3.345 2.131 24.053 1.00 79.31 95 SER A C 1
ATOM 730 O O . SER A 1 95 ? 3.673 2.587 25.145 1.00 79.31 95 SER A O 1
ATOM 732 N N . ASN A 1 96 ? 2.911 2.913 23.059 1.00 83.69 96 ASN A N 1
ATOM 733 C CA . ASN A 1 96 ? 2.955 4.378 23.108 1.00 83.69 96 ASN A CA 1
ATOM 734 C C . ASN A 1 96 ? 1.699 5.035 23.721 1.00 83.69 96 ASN A C 1
ATOM 736 O O . ASN A 1 96 ? 1.686 6.254 23.883 1.00 83.69 96 ASN A O 1
ATOM 740 N N . GLY A 1 97 ? 0.644 4.269 24.022 1.00 83.69 97 GLY A N 1
ATOM 741 C CA . GLY A 1 97 ? -0.578 4.751 24.680 1.00 83.69 97 GLY A CA 1
ATOM 742 C C . GLY A 1 97 ? -0.543 4.606 26.204 1.00 83.69 97 GLY A C 1
ATOM 743 O O . GLY A 1 97 ? 0.483 4.247 26.792 1.00 83.69 97 GLY A O 1
ATOM 744 N N . SER A 1 98 ? -1.676 4.861 26.861 1.00 89.06 98 SER A N 1
ATOM 745 C CA . SER A 1 98 ? -1.842 4.550 28.286 1.00 89.06 98 SER A CA 1
ATOM 746 C C . SER A 1 98 ? -1.783 3.032 28.538 1.00 89.06 98 SER A C 1
ATOM 748 O O . SER A 1 98 ? -2.018 2.240 27.622 1.00 89.06 98 SER A O 1
ATOM 750 N N . PRO A 1 99 ? -1.501 2.577 29.776 1.00 88.56 99 PRO A N 1
ATOM 751 C CA . PRO A 1 99 ? -1.423 1.146 30.080 1.00 88.56 99 PRO A CA 1
ATOM 752 C C . PRO A 1 9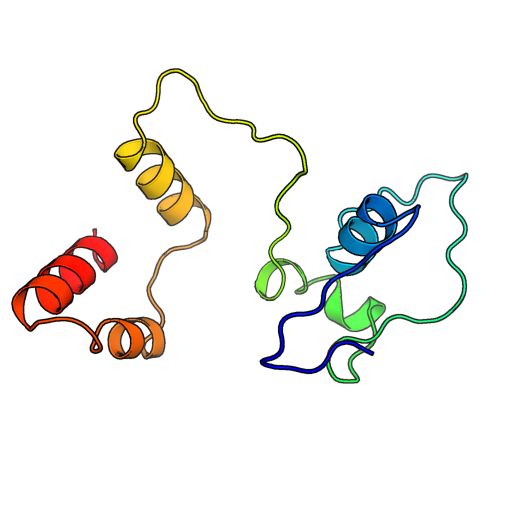9 ? -2.678 0.358 29.682 1.00 88.56 99 PRO A C 1
ATOM 754 O O . PRO A 1 99 ? -2.570 -0.787 29.249 1.00 88.56 99 PRO A O 1
ATOM 757 N N . GLN A 1 100 ? -3.852 0.982 29.797 1.00 89.38 100 GLN A N 1
ATOM 758 C CA . GLN A 1 100 ? -5.134 0.370 29.463 1.00 89.38 100 GLN A CA 1
ATOM 759 C C . GLN A 1 100 ? -5.352 0.290 27.947 1.00 89.38 100 GLN A C 1
ATOM 761 O O . GLN A 1 100 ? -5.666 -0.780 27.436 1.00 89.38 100 GLN A O 1
ATOM 766 N N . GLU A 1 101 ? -5.076 1.372 27.215 1.00 86.44 101 GLU A N 1
ATOM 767 C CA . GLU A 1 101 ? -5.160 1.387 25.747 1.00 86.44 101 GLU A CA 1
ATOM 768 C C . GLU A 1 101 ? -4.175 0.401 25.110 1.00 86.44 101 GLU A C 1
ATOM 770 O O . GLU A 1 101 ? -4.515 -0.294 24.155 1.00 86.44 101 GLU A O 1
ATOM 775 N N . ASN A 1 102 ? -2.962 0.294 25.659 1.00 85.62 102 ASN A N 1
ATOM 776 C CA . ASN A 1 102 ? -1.958 -0.656 25.184 1.00 85.62 102 ASN A CA 1
ATOM 777 C C . ASN A 1 102 ? -2.404 -2.108 25.420 1.00 85.62 102 ASN A C 1
ATOM 779 O O . ASN A 1 102 ? -2.186 -2.965 24.562 1.00 85.62 102 ASN A O 1
ATOM 783 N N . LEU A 1 103 ? -3.038 -2.394 26.565 1.00 85.62 103 LEU A N 1
ATOM 784 C CA . LEU A 1 103 ? -3.575 -3.721 26.868 1.00 85.62 103 LEU A CA 1
ATOM 785 C C . LEU A 1 103 ? -4.719 -4.084 25.916 1.00 85.62 103 LEU A C 1
ATOM 787 O O . LEU A 1 103 ? -4.674 -5.145 25.296 1.00 85.62 103 LEU A O 1
ATOM 791 N N . GLU A 1 104 ? -5.690 -3.189 25.748 1.00 85.31 104 GLU A N 1
ATOM 792 C CA . GLU A 1 104 ? -6.817 -3.375 24.828 1.00 85.31 104 GLU A CA 1
ATOM 793 C C . GLU A 1 104 ? -6.336 -3.554 23.383 1.00 85.31 104 GLU A C 1
ATOM 795 O O . GLU A 1 104 ? -6.799 -4.448 22.671 1.00 85.31 104 GLU A O 1
ATOM 800 N N . ALA A 1 105 ? -5.348 -2.763 22.956 1.00 80.31 105 ALA A N 1
ATOM 801 C CA . ALA A 1 105 ? -4.739 -2.900 21.641 1.00 80.31 105 ALA A CA 1
ATOM 802 C C . ALA A 1 105 ? -4.045 -4.258 21.479 1.00 80.31 105 ALA A C 1
ATOM 804 O O . ALA A 1 105 ? -4.214 -4.899 20.444 1.00 80.31 105 ALA A O 1
ATOM 805 N N . LEU A 1 106 ?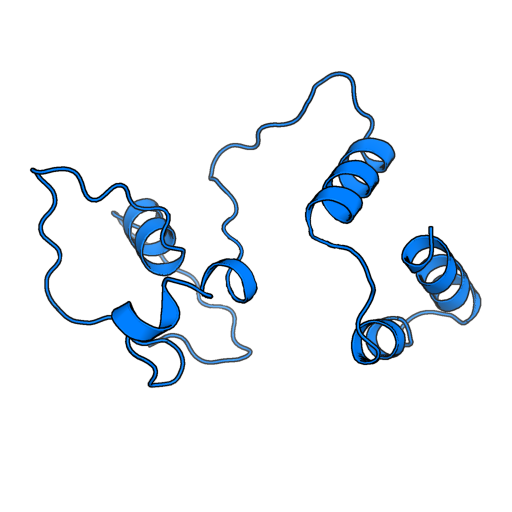 -3.299 -4.723 22.490 1.00 81.31 106 LEU A N 1
ATOM 806 C CA . LEU A 1 106 ? -2.635 -6.030 22.482 1.00 81.31 106 LEU A CA 1
ATOM 807 C C . LEU A 1 106 ? -3.624 -7.200 22.473 1.00 81.31 106 LEU A C 1
ATOM 809 O O . LEU A 1 106 ? -3.318 -8.231 21.873 1.00 81.31 106 LEU A O 1
ATOM 813 N N . GLU A 1 107 ? -4.768 -7.076 23.141 1.00 81.38 107 GLU A N 1
ATOM 814 C CA . GLU A 1 107 ? -5.838 -8.077 23.104 1.00 81.38 107 GLU A CA 1
ATOM 815 C C . GLU A 1 107 ? -6.529 -8.107 21.742 1.00 81.38 107 GLU A C 1
ATOM 817 O O . GLU A 1 107 ? -6.657 -9.180 21.153 1.00 81.38 107 GLU A O 1
ATOM 822 N N . ALA A 1 108 ? -6.876 -6.943 21.188 1.00 76.06 108 ALA A N 1
ATOM 823 C CA . ALA A 1 108 ? -7.454 -6.834 19.851 1.00 76.06 108 ALA A CA 1
ATOM 824 C C . ALA A 1 108 ? -6.518 -7.379 18.759 1.00 76.06 108 ALA A C 1
ATOM 826 O O . ALA A 1 108 ? -6.986 -7.921 17.764 1.00 76.06 108 ALA A O 1
ATOM 827 N N . ALA A 1 109 ? -5.202 -7.267 18.955 1.00 70.62 109 ALA A N 1
ATOM 828 C CA . ALA A 1 109 ? -4.193 -7.806 18.047 1.00 70.62 109 ALA A CA 1
ATOM 829 C C . ALA A 1 109 ? -4.085 -9.347 18.081 1.00 70.62 109 ALA A C 1
ATOM 831 O O . ALA A 1 109 ? -3.511 -9.937 17.170 1.00 70.62 109 ALA A O 1
ATOM 832 N N . LYS A 1 110 ? -4.563 -10.004 19.146 1.00 68.75 110 LYS A N 1
ATOM 833 C CA . LYS A 1 110 ? -4.481 -11.466 19.332 1.00 68.75 110 LYS A CA 1
ATOM 834 C C . LYS A 1 110 ? -5.756 -12.214 18.908 1.00 68.75 110 LYS A C 1
ATOM 836 O O . LYS A 1 110 ? -5.742 -13.442 18.958 1.00 68.75 110 LYS A O 1
ATOM 841 N N . ALA A 1 111 ? -6.836 -11.504 18.573 1.00 59.53 111 ALA A N 1
ATOM 842 C CA . ALA A 1 111 ? -8.178 -12.043 18.310 1.00 59.53 111 ALA A CA 1
ATOM 843 C C . ALA A 1 111 ? -8.505 -12.131 16.810 1.00 59.53 111 ALA A C 1
ATOM 845 O O . ALA A 1 111 ? -9.204 -13.095 16.414 1.00 59.53 111 ALA A O 1
#

pLDDT: mean 85.95, std 9.94, range [54.97, 96.25]

InterPro domains:
  IPR003439 ABC transporter-like, ATP-binding domain [PF00005] (5-89)

Organism: NCBI:txid2496075

Sequence (111 aa):
MFAPGKITLLLGSGKSSLLKMLSGRLPLAKNITVEGGISFNNVSREQMIKRLLQFVAYVNQRDKHYPVLTVKETLQFAHKCCGGDLSRGGKELLSNGSPQENLEALEAAKA

Secondary structure (DSSP, 8-state):
-PPTT------SSSHHHHHHHHTT-S---TT----S--EETTEEHHHHTTTGGGT-----SS----TTS-HHHHHHHHHHHTT----HHHHHHTTSS-HHHHHHHHHHTT-